Protein AF-A0A7K2NZD4-F1 (afdb_monomer)

Sequence (76 aa):
MAHSAMAGSGWGTTEGDDPLQTAVWRLRSRGCWADAAALLEPVTADTALQRTALLVERCLYTEQGWA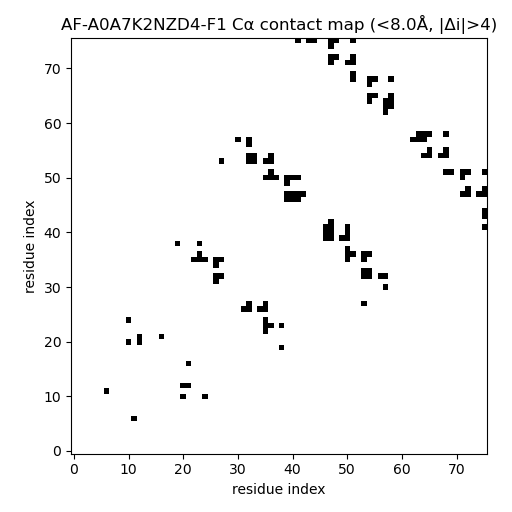EAEDALRTA

Radius of gyration: 13.01 Å; Cα contacts (8 Å, |Δi|>4): 72; chains: 1; bounding box: 30×35×25 Å

Structure (mmCIF, N/CA/C/O backbone):
data_AF-A0A7K2NZD4-F1
#
_entry.id   AF-A0A7K2NZD4-F1
#
loop_
_atom_site.group_PDB
_atom_site.id
_atom_site.type_symbol
_atom_site.label_atom_id
_atom_site.label_alt_id
_atom_site.label_comp_id
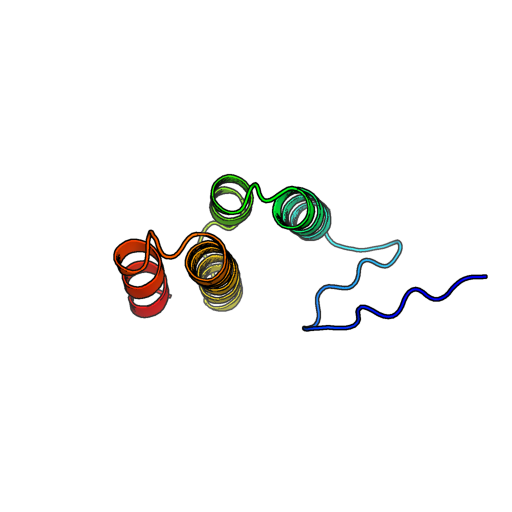_atom_site.label_asym_id
_atom_site.label_entity_id
_atom_site.label_seq_id
_atom_site.pdbx_PDB_ins_code
_atom_site.Cartn_x
_atom_site.Cartn_y
_atom_site.Cartn_z
_atom_site.occupancy
_atom_site.B_iso_or_equiv
_atom_site.auth_seq_id
_atom_site.auth_comp_id
_atom_site.auth_asym_id
_atom_site.auth_atom_id
_atom_site.pdbx_PDB_model_num
ATOM 1 N N . MET A 1 1 ? 22.611 24.810 -7.047 1.00 37.81 1 MET A N 1
ATOM 2 C CA . MET A 1 1 ? 22.069 23.436 -7.074 1.00 37.81 1 MET A CA 1
ATOM 3 C C . MET A 1 1 ? 21.498 23.142 -5.695 1.00 37.81 1 MET A C 1
ATOM 5 O O . MET A 1 1 ? 22.265 22.948 -4.757 1.00 37.81 1 MET A O 1
ATOM 9 N N . ALA A 1 2 ? 20.179 23.263 -5.537 1.00 35.00 2 ALA A N 1
ATOM 10 C CA . ALA A 1 2 ? 19.516 23.031 -4.258 1.00 35.00 2 ALA A CA 1
ATOM 11 C C . ALA A 1 2 ? 19.366 21.518 -4.053 1.00 35.00 2 ALA A C 1
ATOM 13 O O . ALA A 1 2 ? 18.559 20.864 -4.704 1.00 35.00 2 ALA A O 1
ATOM 14 N N . HIS A 1 3 ? 20.214 20.970 -3.192 1.00 47.19 3 HIS A N 1
ATOM 15 C CA . HIS A 1 3 ? 20.162 19.605 -2.691 1.00 47.19 3 HIS A CA 1
ATOM 16 C C . HIS A 1 3 ? 19.045 19.560 -1.645 1.00 47.19 3 HIS A C 1
ATOM 18 O O . HIS A 1 3 ? 19.267 19.833 -0.467 1.00 47.19 3 HIS A O 1
ATOM 24 N N . SER A 1 4 ? 17.812 19.324 -2.099 1.00 42.81 4 SER A N 1
ATOM 25 C CA . SER A 1 4 ? 16.660 19.246 -1.202 1.00 42.81 4 SER A CA 1
ATOM 26 C C . SER A 1 4 ? 16.763 17.997 -0.335 1.00 42.81 4 SER A C 1
ATOM 28 O O . SER A 1 4 ? 16.590 16.866 -0.782 1.00 42.81 4 SER A O 1
ATOM 30 N N . ALA A 1 5 ? 17.073 18.259 0.927 1.00 41.28 5 ALA A N 1
ATOM 31 C CA . ALA A 1 5 ? 17.127 17.342 2.038 1.00 41.28 5 ALA A CA 1
ATOM 32 C C . ALA A 1 5 ? 15.743 16.761 2.346 1.00 41.28 5 ALA A C 1
ATOM 34 O O . ALA A 1 5 ? 15.015 17.354 3.124 1.00 41.28 5 ALA A O 1
ATOM 35 N N . MET A 1 6 ? 15.408 15.604 1.771 1.00 48.97 6 MET A N 1
ATOM 36 C CA . MET A 1 6 ? 14.451 14.647 2.347 1.00 48.97 6 MET A CA 1
ATOM 37 C C . MET A 1 6 ? 14.946 13.217 2.082 1.00 48.97 6 MET A C 1
ATOM 39 O O . MET A 1 6 ? 14.263 12.395 1.482 1.00 48.97 6 MET A O 1
ATOM 43 N N . ALA A 1 7 ? 16.165 12.918 2.540 1.00 47.22 7 ALA A N 1
ATOM 44 C CA . ALA A 1 7 ? 16.640 11.548 2.720 1.00 47.22 7 ALA A CA 1
ATOM 45 C C . ALA A 1 7 ? 16.026 10.969 4.010 1.00 47.22 7 ALA A C 1
ATOM 47 O O . ALA A 1 7 ? 16.711 10.752 5.004 1.00 47.22 7 ALA A O 1
ATOM 48 N N . GLY A 1 8 ? 14.705 10.798 4.018 1.00 43.56 8 GLY A N 1
ATOM 49 C CA . GLY A 1 8 ? 13.989 10.009 5.016 1.00 43.56 8 GLY A CA 1
ATOM 50 C C . GLY A 1 8 ? 13.595 8.689 4.366 1.00 43.56 8 GLY A C 1
ATOM 51 O O . GLY A 1 8 ? 12.843 8.707 3.399 1.00 43.56 8 GLY A O 1
ATOM 52 N N . SER A 1 9 ? 14.164 7.586 4.857 1.00 50.50 9 SER A N 1
ATOM 53 C CA . SER A 1 9 ? 13.916 6.201 4.420 1.00 50.50 9 SER A CA 1
ATOM 54 C C . SER A 1 9 ? 14.055 5.931 2.907 1.00 50.50 9 SER A C 1
ATOM 56 O O . SER A 1 9 ? 13.082 5.800 2.177 1.00 50.50 9 SER A O 1
ATOM 58 N N . GLY A 1 10 ? 15.314 5.804 2.465 1.00 49.84 10 GLY A N 1
ATOM 59 C CA . GLY A 1 10 ? 15.829 4.832 1.478 1.00 49.84 10 GLY A CA 1
ATOM 60 C C . GLY A 1 10 ? 15.298 4.767 0.037 1.00 49.84 10 GLY A C 1
ATOM 61 O O . GLY A 1 10 ? 15.766 3.910 -0.697 1.00 49.84 10 GLY A O 1
ATOM 62 N N . TRP A 1 11 ? 14.336 5.584 -0.384 1.00 61.12 11 TRP A N 1
ATOM 63 C CA . TRP A 1 11 ? 13.764 5.509 -1.737 1.00 61.12 11 TRP A CA 1
ATOM 64 C C . TRP A 1 11 ? 13.993 6.853 -2.439 1.00 61.12 11 TRP A C 1
ATOM 66 O O . TRP A 1 11 ? 13.088 7.676 -2.570 1.00 61.12 11 TRP A O 1
ATOM 76 N N . GLY A 1 12 ? 15.257 7.119 -2.780 1.00 48.09 12 GLY A N 1
ATOM 77 C CA . GLY A 1 12 ? 15.689 8.318 -3.497 1.00 48.09 12 GLY A CA 1
ATOM 78 C C . GLY A 1 12 ? 15.961 7.995 -4.961 1.00 48.09 12 GLY A C 1
ATOM 79 O O . GLY A 1 12 ? 16.851 7.203 -5.244 1.00 48.09 12 GLY A O 1
ATOM 80 N N . THR A 1 13 ? 15.222 8.631 -5.871 1.00 51.28 13 THR A N 1
ATOM 81 C CA . THR A 1 13 ? 15.319 8.353 -7.306 1.00 51.28 13 THR A CA 1
ATOM 82 C C . THR A 1 13 ? 16.544 8.988 -7.944 1.00 51.28 13 THR A C 1
ATOM 84 O O . THR A 1 13 ? 16.616 10.217 -8.040 1.00 51.28 13 THR A O 1
ATOM 87 N N . THR A 1 14 ? 17.470 8.161 -8.429 1.00 51.09 14 THR A N 1
ATOM 88 C CA . THR A 1 14 ? 18.556 8.589 -9.327 1.00 51.09 14 THR A CA 1
ATOM 89 C C . THR A 1 14 ? 18.176 8.231 -10.773 1.00 51.09 14 THR A C 1
ATOM 91 O O . THR A 1 14 ? 17.332 7.366 -10.997 1.00 51.09 14 THR A O 1
ATOM 94 N N . GLU A 1 15 ? 18.752 8.899 -11.779 1.00 43.72 15 GLU A N 1
ATOM 95 C CA . GLU A 1 15 ? 18.628 8.499 -13.194 1.00 43.72 15 GLU A CA 1
ATOM 96 C C . GLU A 1 15 ? 19.115 7.043 -13.352 1.00 43.72 15 GLU A C 1
ATOM 98 O O . GLU A 1 15 ? 20.314 6.778 -13.316 1.00 43.72 15 GLU A O 1
ATOM 103 N N . GLY A 1 16 ? 18.176 6.092 -13.438 1.00 53.91 16 GLY A N 1
ATOM 104 C CA . GLY A 1 16 ? 18.438 4.648 -13.355 1.00 53.91 16 GLY A CA 1
ATOM 105 C C . GLY A 1 16 ? 17.490 3.873 -12.429 1.00 53.91 16 GLY A C 1
ATOM 106 O O . GLY A 1 16 ? 17.532 2.645 -12.425 1.00 53.91 16 GLY A O 1
ATOM 107 N N . ASP A 1 17 ? 16.632 4.561 -11.672 1.00 63.97 17 ASP A N 1
ATOM 108 C CA . ASP A 1 17 ? 15.666 3.923 -10.779 1.00 63.97 17 ASP A CA 1
ATOM 109 C C . ASP A 1 17 ? 14.585 3.127 -11.520 1.00 63.97 17 ASP A C 1
ATOM 111 O O . ASP A 1 17 ? 14.084 3.526 -12.576 1.00 63.97 17 ASP A O 1
ATOM 115 N N . ASP A 1 18 ? 14.196 2.007 -10.910 1.00 83.88 18 ASP A N 1
ATOM 116 C CA . ASP A 1 18 ? 13.101 1.148 -11.350 1.00 83.88 18 ASP A CA 1
ATOM 117 C C . ASP A 1 18 ? 11.832 1.990 -11.632 1.00 83.88 18 ASP A C 1
ATOM 119 O O . ASP A 1 18 ? 11.386 2.759 -10.764 1.00 83.88 18 ASP A O 1
ATOM 123 N N . PRO A 1 19 ? 11.229 1.886 -12.837 1.00 89.38 19 PRO A N 1
ATOM 124 C CA . PRO A 1 19 ? 10.018 2.630 -13.177 1.00 89.38 19 PRO A CA 1
ATOM 125 C C . PRO A 1 19 ? 8.869 2.387 -12.187 1.00 89.38 19 PRO A C 1
ATOM 127 O O . PRO A 1 19 ? 8.092 3.313 -11.936 1.00 89.38 19 PRO A O 1
ATOM 130 N N . LEU A 1 20 ? 8.783 1.195 -11.580 1.00 90.38 20 LEU A N 1
ATOM 131 C CA . LEU A 1 20 ? 7.819 0.901 -10.518 1.00 90.38 20 LEU A CA 1
ATOM 132 C C . LEU A 1 20 ? 8.070 1.781 -9.287 1.00 90.38 20 LEU A C 1
ATOM 134 O O . LEU A 1 20 ? 7.149 2.427 -8.788 1.00 90.38 20 LEU A O 1
ATOM 138 N N . GLN A 1 21 ? 9.320 1.873 -8.835 1.00 90.62 21 GLN A N 1
ATOM 139 C CA . GLN A 1 21 ? 9.696 2.674 -7.666 1.00 90.62 21 GLN A CA 1
ATOM 140 C C . GLN A 1 21 ? 9.472 4.169 -7.904 1.00 90.62 21 GLN A C 1
ATOM 142 O O . GLN A 1 21 ? 8.952 4.873 -7.034 1.00 90.62 21 GLN A O 1
ATOM 147 N N . THR A 1 22 ? 9.743 4.643 -9.122 1.00 92.25 22 THR A N 1
ATOM 148 C CA . THR A 1 22 ? 9.416 6.016 -9.524 1.00 92.25 22 THR A CA 1
ATOM 149 C C . THR A 1 22 ? 7.905 6.278 -9.466 1.00 92.25 22 THR A C 1
ATOM 151 O O . THR A 1 22 ? 7.476 7.335 -8.994 1.00 92.25 22 THR A O 1
ATOM 154 N N . ALA A 1 23 ? 7.073 5.336 -9.924 1.00 94.50 23 ALA A N 1
ATOM 155 C CA . ALA A 1 23 ? 5.617 5.467 -9.871 1.00 94.50 23 ALA A CA 1
ATOM 156 C C . ALA A 1 23 ? 5.084 5.460 -8.427 1.00 94.50 23 ALA A C 1
ATOM 158 O O . ALA A 1 23 ? 4.283 6.328 -8.069 1.00 94.50 23 ALA A O 1
ATOM 159 N N . VAL A 1 24 ? 5.576 4.544 -7.585 1.00 94.69 24 VAL A N 1
ATOM 160 C CA . VAL A 1 24 ? 5.241 4.466 -6.153 1.00 94.69 24 VAL A CA 1
ATOM 161 C C . VAL A 1 24 ? 5.591 5.771 -5.446 1.00 94.69 24 VAL A C 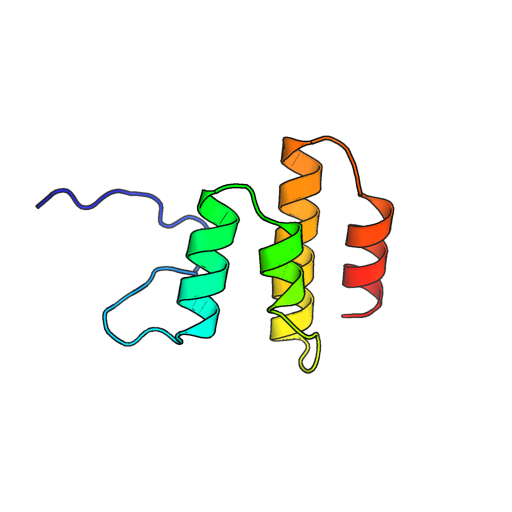1
ATOM 163 O O . VAL A 1 24 ? 4.749 6.338 -4.746 1.00 94.69 24 VAL A O 1
ATOM 166 N N . TRP A 1 25 ? 6.795 6.297 -5.681 1.00 92.75 25 TRP A N 1
ATOM 167 C CA . TRP A 1 25 ? 7.228 7.572 -5.116 1.00 92.75 25 TRP A CA 1
ATOM 168 C C . TRP A 1 25 ? 6.295 8.720 -5.528 1.00 92.75 25 TRP A C 1
ATOM 170 O O . TRP A 1 25 ? 5.793 9.447 -4.670 1.00 92.75 25 TRP A O 1
ATOM 180 N N . ARG A 1 26 ? 5.970 8.837 -6.825 1.00 95.50 26 ARG A N 1
ATOM 181 C CA . ARG A 1 26 ? 5.067 9.887 -7.335 1.00 95.50 26 ARG A CA 1
ATOM 182 C C . ARG A 1 26 ? 3.668 9.819 -6.722 1.00 95.50 26 ARG A C 1
ATOM 184 O O . ARG A 1 26 ? 3.085 10.863 -6.433 1.00 95.50 26 ARG A O 1
ATOM 191 N N . LEU A 1 27 ? 3.109 8.620 -6.557 1.00 96.19 27 LEU A N 1
ATOM 192 C CA . LEU A 1 27 ? 1.780 8.433 -5.969 1.00 96.19 27 LEU A CA 1
ATOM 193 C C . LEU A 1 27 ? 1.782 8.748 -4.469 1.00 96.19 27 LEU A C 1
ATOM 195 O O . LEU A 1 27 ? 0.910 9.489 -4.011 1.00 96.19 27 LEU A O 1
ATOM 199 N N . ARG A 1 28 ? 2.798 8.284 -3.730 1.00 94.69 28 ARG A N 1
ATOM 200 C CA . ARG A 1 28 ? 2.990 8.602 -2.306 1.00 94.69 28 ARG A CA 1
ATOM 201 C C . ARG A 1 28 ? 3.062 10.111 -2.076 1.00 94.69 28 ARG A C 1
ATOM 203 O O . ARG A 1 28 ? 2.328 10.631 -1.243 1.00 94.69 28 ARG A O 1
ATOM 210 N N . SER A 1 29 ? 3.856 10.839 -2.867 1.00 93.25 29 SER A N 1
ATOM 211 C CA . SER A 1 29 ? 3.977 12.303 -2.751 1.00 93.25 29 SER A CA 1
ATOM 212 C C . SER A 1 29 ? 2.675 13.066 -3.019 1.00 93.25 29 SER A C 1
ATOM 214 O O . SER A 1 29 ? 2.552 14.220 -2.617 1.00 93.25 29 SER A O 1
ATOM 216 N N . ARG A 1 30 ? 1.702 12.448 -3.697 1.00 95.94 30 ARG A N 1
ATOM 217 C CA . ARG A 1 30 ? 0.377 13.029 -3.969 1.00 95.94 30 ARG A CA 1
ATOM 218 C C . ARG A 1 30 ? -0.691 12.607 -2.955 1.00 95.94 30 ARG A C 1
ATOM 220 O O . ARG A 1 30 ? -1.835 13.029 -3.098 1.00 95.94 30 ARG A O 1
ATOM 227 N N . GLY A 1 31 ? -0.346 11.775 -1.971 1.00 94.19 31 GLY A N 1
ATOM 228 C CA . GLY A 1 31 ? -1.302 11.184 -1.029 1.00 94.19 31 GLY A CA 1
ATOM 229 C C . GLY A 1 31 ? -2.132 10.038 -1.621 1.00 94.19 31 GLY A C 1
ATOM 230 O O . GLY A 1 31 ? -3.098 9.588 -1.011 1.00 94.19 31 GLY A O 1
ATOM 231 N N . CYS A 1 32 ? -1.770 9.526 -2.801 1.00 96.25 32 CYS A N 1
ATOM 232 C CA . CYS A 1 32 ? -2.427 8.379 -3.432 1.00 96.25 32 CYS A CA 1
ATOM 233 C C . CYS A 1 32 ? -1.852 7.055 -2.887 1.00 96.25 32 CYS A C 1
ATOM 235 O O . CYS A 1 32 ? -1.353 6.227 -3.647 1.00 96.25 32 CYS A O 1
ATOM 237 N N . TRP A 1 33 ? -1.872 6.859 -1.562 1.00 94.81 33 TRP A N 1
ATOM 238 C CA . TRP A 1 33 ? -1.225 5.707 -0.912 1.00 94.81 33 TRP A CA 1
ATOM 239 C C . TRP A 1 33 ? -1.830 4.357 -1.308 1.00 94.81 33 TRP A C 1
ATOM 241 O O . TRP A 1 33 ? -1.090 3.395 -1.481 1.00 94.81 33 TRP A O 1
ATOM 251 N N . ALA A 1 34 ? -3.155 4.280 -1.468 1.00 93.75 34 ALA A N 1
ATOM 252 C CA . ALA A 1 34 ? -3.828 3.042 -1.867 1.00 93.75 34 ALA A CA 1
ATOM 253 C C . ALA A 1 34 ? -3.422 2.613 -3.287 1.00 93.75 34 ALA A C 1
ATOM 255 O O . ALA A 1 34 ? -3.096 1.450 -3.508 1.00 93.75 34 ALA A O 1
ATOM 256 N N . ASP A 1 35 ? -3.347 3.567 -4.219 1.00 96.06 35 ASP A N 1
ATOM 257 C CA . ASP A 1 35 ? -2.885 3.305 -5.585 1.00 96.06 35 ASP A CA 1
ATOM 258 C C . ASP A 1 35 ? -1.408 2.891 -5.595 1.00 96.06 35 ASP A C 1
ATOM 260 O O . ASP A 1 35 ? -1.030 1.946 -6.282 1.00 96.06 35 ASP A O 1
ATOM 264 N N . ALA A 1 36 ? -0.568 3.554 -4.792 1.00 96.06 36 ALA A N 1
ATOM 265 C CA . ALA A 1 36 ? 0.840 3.190 -4.647 1.00 96.06 36 ALA A CA 1
ATOM 266 C C . ALA A 1 36 ? 1.008 1.763 -4.091 1.00 96.06 36 ALA A C 1
ATOM 268 O O . ALA A 1 36 ? 1.831 1.000 -4.590 1.00 96.06 36 ALA A O 1
ATOM 269 N N . ALA A 1 37 ? 0.205 1.387 -3.091 1.00 95.25 37 ALA A N 1
ATOM 270 C CA . ALA A 1 37 ? 0.193 0.046 -2.513 1.00 95.25 37 ALA A CA 1
ATOM 271 C C . ALA A 1 37 ? -0.326 -1.013 -3.502 1.00 95.25 37 ALA A C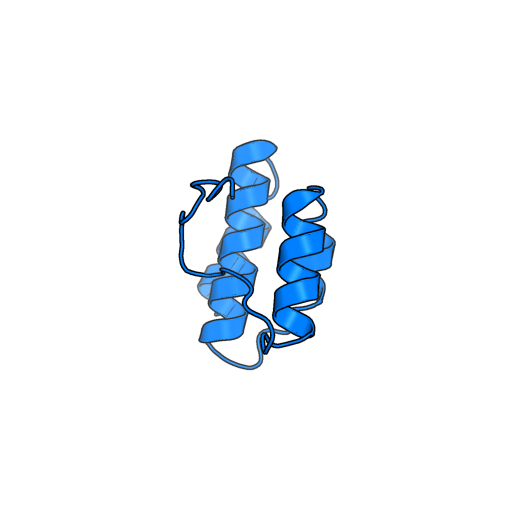 1
ATOM 273 O O . ALA A 1 37 ? 0.166 -2.138 -3.498 1.00 95.25 37 ALA A O 1
ATOM 274 N N . ALA A 1 38 ? -1.280 -0.666 -4.373 1.00 94.94 38 ALA A N 1
ATOM 275 C CA . ALA A 1 38 ? -1.802 -1.568 -5.398 1.00 94.94 38 ALA A CA 1
ATOM 276 C C . ALA A 1 38 ? -0.768 -1.911 -6.484 1.00 94.94 38 ALA A C 1
ATOM 278 O O . ALA A 1 38 ? -0.817 -3.007 -7.033 1.00 94.94 38 ALA A O 1
ATOM 279 N N . LEU A 1 39 ? 0.185 -1.012 -6.764 1.00 95.12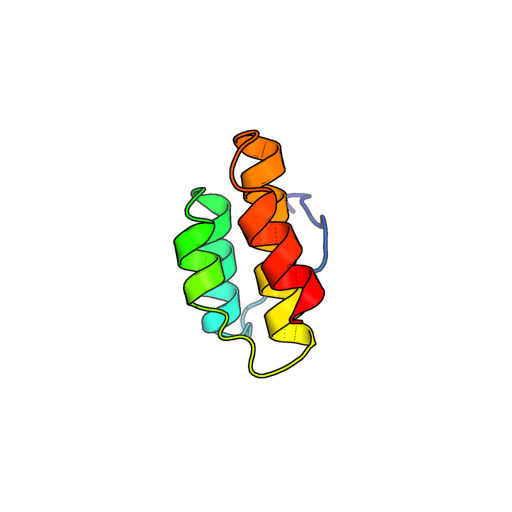 39 LEU A N 1
ATOM 280 C CA . LEU A 1 39 ? 1.305 -1.299 -7.671 1.00 95.12 39 LEU A CA 1
ATOM 281 C C . LEU A 1 39 ? 2.315 -2.296 -7.082 1.00 95.12 39 LEU A C 1
ATOM 283 O O . LEU A 1 39 ? 3.055 -2.930 -7.830 1.00 95.12 39 LEU A O 1
ATOM 287 N N . LEU A 1 40 ? 2.359 -2.425 -5.754 1.00 93.44 40 LEU A N 1
ATOM 288 C CA . LEU A 1 40 ? 3.221 -3.365 -5.046 1.00 93.44 40 LEU A CA 1
ATOM 289 C C . LEU 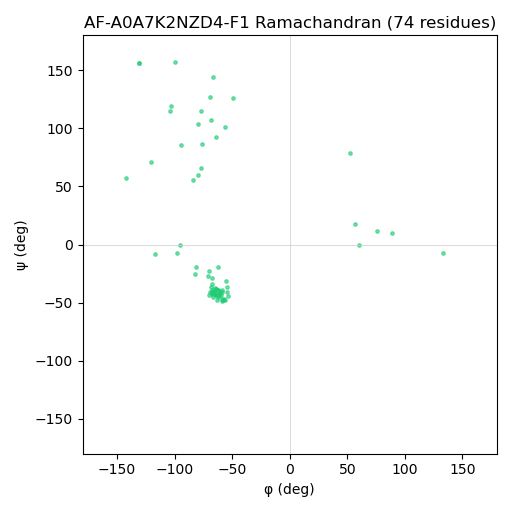A 1 40 ? 2.441 -4.648 -4.764 1.00 93.44 40 LEU A C 1
ATOM 291 O O . LEU A 1 40 ? 1.837 -4.829 -3.700 1.00 93.44 40 LEU A O 1
ATOM 295 N N . GLU A 1 41 ? 2.435 -5.541 -5.748 1.00 89.56 41 GLU A N 1
ATOM 296 C CA . GLU A 1 41 ? 1.930 -6.894 -5.550 1.00 89.56 41 GLU A CA 1
ATOM 297 C C . GLU A 1 41 ? 2.896 -7.658 -4.621 1.00 89.56 41 GLU A C 1
ATOM 299 O O . GLU A 1 41 ? 4.102 -7.649 -4.880 1.00 89.56 41 GLU A O 1
ATOM 304 N N . PRO A 1 42 ? 2.419 -8.276 -3.522 1.00 86.56 42 PRO A N 1
ATOM 305 C CA . PRO A 1 42 ? 3.267 -8.841 -2.469 1.00 86.56 42 PRO A CA 1
ATOM 306 C C . PRO A 1 42 ? 3.832 -10.213 -2.873 1.00 86.56 42 PRO A C 1
ATOM 308 O O . PRO A 1 42 ? 3.569 -11.234 -2.245 1.00 86.56 42 PRO A O 1
ATOM 311 N N . VAL A 1 43 ? 4.585 -10.253 -3.972 1.00 90.69 43 VAL A N 1
ATOM 312 C CA . VAL A 1 43 ? 5.216 -11.475 -4.498 1.00 90.69 43 VAL A CA 1
ATOM 313 C C . VAL A 1 43 ? 6.524 -11.810 -3.777 1.00 90.69 43 VAL A C 1
ATOM 315 O O . VAL A 1 43 ? 6.985 -12.949 -3.819 1.00 90.69 43 VAL A O 1
ATOM 318 N N . THR A 1 44 ? 7.123 -10.824 -3.108 1.00 92.00 44 THR A N 1
ATOM 319 C CA . THR A 1 44 ? 8.312 -10.973 -2.263 1.00 92.00 44 THR A CA 1
ATOM 320 C C . THR A 1 44 ? 8.090 -10.302 -0.911 1.00 92.00 44 THR A C 1
ATOM 322 O O . THR A 1 44 ? 7.319 -9.3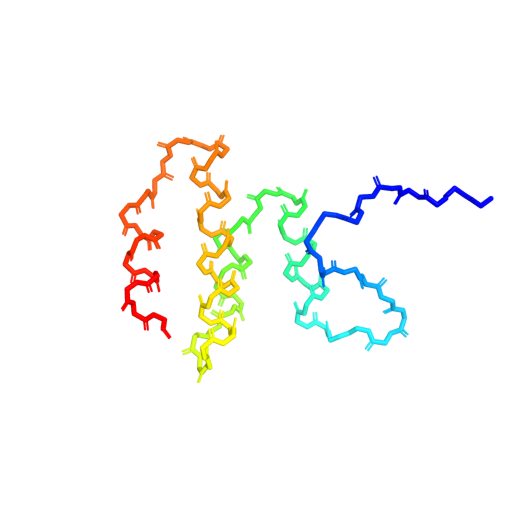48 -0.811 1.00 92.00 44 THR A O 1
ATOM 325 N N . ALA A 1 45 ? 8.828 -10.735 0.114 1.00 92.12 45 ALA A N 1
ATOM 326 C CA . ALA A 1 45 ? 8.799 -10.084 1.425 1.00 92.12 45 ALA A CA 1
ATOM 327 C C . ALA A 1 45 ? 9.109 -8.576 1.326 1.00 92.12 45 ALA A C 1
ATOM 329 O O . ALA A 1 45 ? 8.427 -7.761 1.938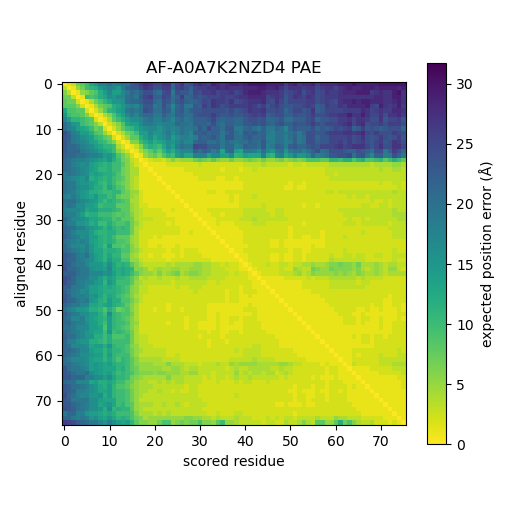 1.00 92.12 45 ALA A O 1
ATOM 330 N N . ASP A 1 46 ? 10.073 -8.178 0.489 1.00 90.50 46 ASP A N 1
ATOM 331 C CA . ASP A 1 46 ? 10.429 -6.763 0.305 1.00 90.50 46 ASP A CA 1
ATOM 332 C C . ASP A 1 46 ? 9.267 -5.937 -0.268 1.00 90.50 46 ASP A C 1
ATOM 334 O O . ASP A 1 46 ? 8.965 -4.851 0.230 1.00 90.50 46 ASP A O 1
ATOM 338 N N . THR A 1 47 ? 8.576 -6.456 -1.289 1.00 91.94 47 THR A N 1
ATOM 339 C CA . THR A 1 47 ? 7.417 -5.772 -1.889 1.00 91.94 47 THR A CA 1
ATOM 340 C C . THR A 1 47 ? 6.227 -5.734 -0.930 1.00 91.94 47 THR A C 1
ATOM 342 O O . THR A 1 47 ? 5.548 -4.708 -0.842 1.00 91.94 47 THR A O 1
ATOM 345 N N . ALA A 1 48 ? 6.018 -6.793 -0.144 1.00 93.56 48 ALA A N 1
ATOM 346 C CA . ALA A 1 48 ? 4.975 -6.860 0.874 1.00 93.56 48 ALA A CA 1
ATOM 347 C C . ALA A 1 48 ? 5.221 -5.888 2.047 1.00 93.56 48 ALA A C 1
ATOM 349 O O . ALA A 1 48 ? 4.311 -5.166 2.472 1.00 93.56 48 ALA A O 1
ATOM 350 N N . LEU A 1 49 ? 6.464 -5.779 2.522 1.00 96.00 49 LEU A N 1
ATOM 351 C CA . LEU A 1 49 ? 6.854 -4.810 3.550 1.00 96.00 49 LEU A CA 1
ATOM 352 C C . LEU A 1 49 ? 6.761 -3.370 3.036 1.00 96.00 49 LEU A C 1
ATOM 354 O O . LEU A 1 49 ? 6.265 -2.492 3.746 1.00 96.00 49 LEU A O 1
ATOM 358 N N . GLN A 1 50 ? 7.174 -3.114 1.792 1.00 94.75 50 GLN A N 1
ATOM 359 C CA . GLN A 1 50 ? 7.054 -1.789 1.186 1.00 94.75 50 GLN A CA 1
ATOM 360 C C . GLN A 1 50 ? 5.582 -1.371 1.033 1.00 94.75 50 GLN A C 1
ATOM 362 O O . GLN A 1 50 ? 5.220 -0.240 1.371 1.00 94.75 50 GLN A O 1
ATOM 367 N N . ARG A 1 51 ? 4.712 -2.287 0.589 1.00 95.94 51 ARG A N 1
ATOM 368 C CA . ARG A 1 51 ? 3.258 -2.080 0.542 1.00 95.94 51 ARG A CA 1
ATOM 369 C C . ARG A 1 51 ? 2.705 -1.735 1.925 1.00 95.94 51 ARG A C 1
ATOM 371 O O . ARG A 1 51 ? 1.963 -0.763 2.068 1.00 95.94 51 ARG A O 1
ATOM 378 N N . THR A 1 52 ? 3.103 -2.493 2.944 1.00 96.94 52 THR A N 1
ATOM 379 C CA . THR A 1 52 ? 2.691 -2.270 4.334 1.00 96.94 52 THR A CA 1
ATOM 380 C C . THR A 1 52 ? 3.103 -0.885 4.831 1.00 96.94 52 THR A C 1
ATOM 382 O O . THR A 1 52 ? 2.288 -0.179 5.423 1.00 96.94 52 THR A O 1
ATOM 385 N N . ALA A 1 53 ? 4.328 -0.441 4.537 1.00 95.62 53 ALA A N 1
ATOM 386 C CA . ALA A 1 53 ? 4.805 0.884 4.931 1.00 95.62 53 ALA A CA 1
ATOM 387 C C . ALA A 1 53 ? 3.935 2.020 4.357 1.00 95.62 53 ALA A C 1
ATOM 389 O O . ALA A 1 53 ? 3.639 2.980 5.068 1.00 95.62 53 ALA A O 1
ATOM 390 N N . LEU A 1 54 ? 3.466 1.896 3.109 1.00 96.38 54 LEU A N 1
ATOM 391 C CA . LEU A 1 54 ? 2.558 2.876 2.495 1.00 96.38 54 LEU A CA 1
ATOM 392 C C . LEU A 1 54 ? 1.185 2.906 3.177 1.00 96.38 54 LEU A C 1
ATOM 394 O O . LEU A 1 54 ? 0.619 3.983 3.376 1.00 96.38 54 LEU A O 1
ATOM 398 N N . LEU A 1 55 ? 0.651 1.739 3.548 1.00 96.62 55 LEU A N 1
ATOM 399 C CA . LEU A 1 55 ? -0.624 1.641 4.261 1.00 96.62 55 LEU A CA 1
ATOM 400 C C . LEU A 1 55 ? -0.518 2.222 5.675 1.00 96.62 55 LEU A C 1
ATOM 402 O O . LEU A 1 55 ? -1.391 2.987 6.082 1.00 96.62 55 LEU A O 1
ATOM 406 N N . VAL A 1 56 ? 0.568 1.935 6.398 1.00 96.56 56 VAL A N 1
ATOM 407 C CA . VAL A 1 56 ? 0.838 2.527 7.718 1.00 96.56 56 VAL A CA 1
ATOM 408 C C . VAL A 1 56 ? 0.975 4.044 7.612 1.00 96.56 56 VAL A C 1
ATOM 410 O O . VAL A 1 56 ? 0.381 4.769 8.404 1.00 96.56 56 VAL A O 1
ATOM 413 N N . GLU A 1 57 ? 1.695 4.549 6.611 1.00 96.12 57 GLU A N 1
ATOM 414 C CA . GLU A 1 57 ? 1.819 5.989 6.385 1.00 96.12 57 GLU A CA 1
ATOM 415 C C . GLU A 1 57 ? 0.458 6.655 6.148 1.00 96.12 57 GLU A C 1
ATOM 417 O O . GLU A 1 57 ? 0.145 7.652 6.798 1.00 96.12 57 GLU A O 1
ATOM 422 N N . ARG A 1 58 ? -0.396 6.075 5.294 1.00 95.44 58 ARG A N 1
ATOM 423 C CA . ARG A 1 58 ? -1.783 6.535 5.122 1.00 95.44 58 ARG A CA 1
ATOM 424 C C . ARG A 1 58 ? -2.521 6.593 6.458 1.00 95.44 58 ARG A C 1
ATOM 426 O O . ARG A 1 58 ? -3.220 7.575 6.716 1.00 95.44 58 ARG A O 1
ATOM 433 N N . CYS A 1 59 ? -2.381 5.567 7.297 1.00 96.75 59 CYS A N 1
ATOM 434 C CA . CYS A 1 59 ? -3.023 5.529 8.610 1.00 96.75 59 CYS A CA 1
ATOM 435 C C . CYS A 1 59 ? -2.537 6.667 9.510 1.00 96.75 59 CYS A C 1
ATOM 437 O O . CYS A 1 59 ? -3.348 7.282 10.192 1.00 96.75 59 CYS A O 1
ATOM 439 N N . LEU A 1 60 ? -1.245 7.001 9.477 1.00 95.56 60 LEU A N 1
ATOM 440 C CA . LEU A 1 60 ? -0.700 8.123 10.246 1.00 95.56 60 LEU A CA 1
ATOM 441 C C . LEU A 1 60 ? -1.274 9.475 9.802 1.00 95.56 60 LEU A C 1
ATOM 443 O O . LEU A 1 60 ? -1.536 10.326 10.644 1.00 95.56 60 LEU A O 1
ATOM 447 N N . TYR A 1 61 ? -1.491 9.677 8.500 1.00 94.44 61 TYR A N 1
ATOM 448 C CA . TYR A 1 61 ? -2.027 10.941 7.977 1.00 94.44 61 TYR A CA 1
ATOM 449 C C . TYR A 1 61 ? -3.552 11.065 8.061 1.00 94.44 61 TYR A C 1
ATOM 451 O O . TYR A 1 61 ? -4.071 12.179 8.052 1.00 94.44 61 TYR A O 1
ATOM 459 N N . THR A 1 62 ? -4.277 9.946 8.089 1.00 94.81 62 THR A N 1
ATOM 460 C CA . THR A 1 62 ? -5.751 9.931 7.998 1.00 94.81 62 THR A CA 1
ATOM 461 C C . THR A 1 62 ? -6.448 9.369 9.233 1.00 94.81 62 THR A C 1
ATOM 463 O O . THR A 1 62 ? -7.677 9.416 9.302 1.00 94.81 62 THR A O 1
ATOM 466 N N . GLU A 1 63 ? -5.677 8.812 10.169 1.00 95.06 63 GLU A N 1
ATOM 467 C CA . GLU A 1 63 ? -6.124 8.096 11.372 1.00 95.06 63 GLU A CA 1
ATOM 468 C C . GLU A 1 63 ? -7.050 6.897 11.083 1.00 95.06 63 GLU A C 1
ATOM 470 O O . GLU A 1 63 ? -7.738 6.387 11.966 1.00 95.06 63 GLU A O 1
ATOM 475 N N . GLN A 1 64 ? -7.062 6.413 9.839 1.00 94.56 64 GLN A N 1
ATOM 476 C CA . GLN A 1 64 ? -7.984 5.394 9.339 1.00 94.56 64 GLN A CA 1
ATOM 477 C C . GLN A 1 64 ? -7.244 4.281 8.597 1.00 94.56 64 GLN A C 1
ATOM 479 O O . GLN A 1 64 ? -6.176 4.501 8.039 1.00 94.56 64 GLN A O 1
ATOM 484 N N . GLY A 1 65 ? -7.859 3.096 8.521 1.00 92.94 65 GLY A N 1
ATOM 485 C CA . GLY A 1 65 ? -7.340 1.976 7.723 1.00 92.94 65 GLY A CA 1
ATOM 486 C C . GLY A 1 65 ? -6.364 1.044 8.451 1.00 92.94 65 GLY A C 1
ATOM 487 O O . GLY A 1 65 ? -5.791 0.165 7.816 1.00 92.94 65 GLY A O 1
ATOM 488 N N . TRP A 1 66 ? -6.210 1.176 9.774 1.00 95.06 66 TRP A N 1
ATOM 489 C CA . TRP A 1 66 ? -5.271 0.374 10.574 1.00 95.06 66 TRP A CA 1
ATOM 490 C C . TRP A 1 66 ? -5.439 -1.142 10.420 1.00 95.06 66 TRP A C 1
ATOM 492 O O . TRP A 1 66 ? -4.443 -1.854 10.363 1.00 95.06 66 TRP A O 1
ATOM 502 N N . ALA A 1 67 ? -6.675 -1.631 10.288 1.00 96.56 67 ALA A N 1
ATOM 503 C CA . ALA A 1 67 ? -6.935 -3.058 10.092 1.00 96.56 67 ALA A CA 1
ATOM 504 C C . ALA A 1 67 ? -6.327 -3.596 8.782 1.00 96.56 67 ALA A C 1
ATOM 506 O O . ALA A 1 67 ? -5.777 -4.691 8.766 1.00 96.56 67 ALA A O 1
ATOM 507 N N . GLU A 1 68 ? -6.387 -2.816 7.699 1.00 92.88 68 GLU A N 1
ATOM 508 C CA . GLU A 1 68 ? -5.806 -3.184 6.400 1.00 92.88 68 GLU A CA 1
ATOM 509 C C . GLU A 1 68 ? -4.272 -3.188 6.466 1.00 92.88 68 GLU A C 1
ATOM 511 O O . GLU A 1 68 ? -3.623 -4.092 5.945 1.00 92.88 68 GLU A O 1
ATOM 516 N N . ALA A 1 69 ? -3.685 -2.200 7.150 1.00 94.50 69 ALA A N 1
ATOM 517 C CA . ALA A 1 69 ? -2.240 -2.119 7.341 1.00 94.50 69 ALA A CA 1
ATOM 518 C C . ALA A 1 69 ? -1.698 -3.275 8.202 1.00 94.50 69 ALA A C 1
ATOM 520 O O . ALA A 1 69 ? -0.645 -3.832 7.899 1.00 94.50 69 ALA A O 1
ATOM 521 N N . GLU A 1 70 ? -2.415 -3.654 9.262 1.00 96.44 70 GLU A N 1
ATOM 522 C CA . GLU A 1 70 ? -2.044 -4.779 10.124 1.00 96.44 70 GLU A CA 1
ATOM 523 C C . GLU A 1 70 ? -2.155 -6.125 9.395 1.00 96.44 70 GLU A C 1
ATOM 525 O O . GLU A 1 70 ? -1.269 -6.970 9.530 1.00 96.44 70 GLU A O 1
ATOM 530 N N . ASP A 1 71 ? -3.216 -6.327 8.610 1.00 96.06 71 ASP A N 1
ATOM 531 C CA . ASP A 1 71 ? -3.390 -7.549 7.822 1.00 96.06 71 ASP A CA 1
ATOM 532 C C . ASP A 1 71 ? -2.293 -7.695 6.761 1.00 96.06 71 ASP A C 1
ATOM 534 O O . ASP A 1 71 ? -1.675 -8.756 6.644 1.00 96.06 71 ASP A O 1
ATOM 538 N N . ALA A 1 72 ? -1.961 -6.601 6.069 1.00 92.88 72 ALA A N 1
ATOM 539 C CA . ALA A 1 72 ? -0.843 -6.566 5.131 1.00 92.88 72 ALA A CA 1
ATOM 540 C C . ALA A 1 72 ? 0.493 -6.914 5.812 1.00 92.88 72 ALA A C 1
ATOM 542 O O . ALA A 1 72 ? 1.268 -7.685 5.259 1.00 92.88 72 ALA A O 1
ATOM 543 N N . LEU A 1 73 ? 0.740 -6.420 7.033 1.00 95.19 73 LEU A N 1
ATOM 544 C CA . LEU A 1 73 ? 1.958 -6.748 7.782 1.00 95.19 73 LEU A CA 1
ATOM 545 C C . LEU A 1 73 ? 2.008 -8.219 8.206 1.00 95.19 73 LEU A C 1
ATOM 547 O O . LEU A 1 73 ? 3.072 -8.827 8.202 1.00 95.19 73 LEU A O 1
ATOM 551 N N . ARG A 1 74 ? 0.871 -8.787 8.620 1.00 95.62 74 ARG A N 1
ATOM 552 C CA . ARG A 1 74 ? 0.793 -10.181 9.080 1.00 95.62 74 ARG A CA 1
ATOM 553 C C . ARG A 1 74 ? 0.960 -11.178 7.930 1.00 95.62 74 ARG A C 1
ATOM 555 O O . ARG A 1 74 ? 1.360 -12.314 8.176 1.00 95.62 74 ARG A O 1
ATOM 562 N N . THR A 1 75 ? 0.600 -10.771 6.716 1.00 91.06 75 THR A N 1
ATOM 563 C CA . THR A 1 75 ? 0.640 -11.602 5.504 1.00 91.06 75 THR A CA 1
ATOM 564 C C . THR A 1 75 ? 1.890 -11.386 4.64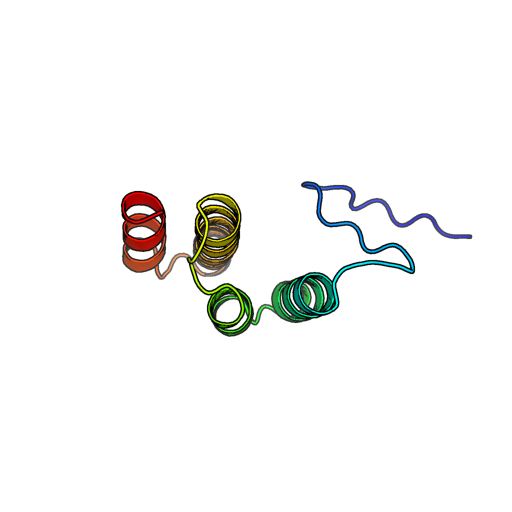5 1.00 91.06 75 THR A C 1
ATOM 566 O O . THR A 1 75 ? 2.084 -12.143 3.694 1.00 91.06 75 THR A O 1
ATOM 569 N N . ALA A 1 76 ? 2.716 -10.389 4.979 1.00 86.62 76 ALA A N 1
ATOM 570 C CA . ALA A 1 76 ? 4.012 -10.112 4.357 1.00 86.62 76 ALA A CA 1
ATOM 571 C C . ALA A 1 76 ? 5.081 -11.155 4.717 1.00 86.62 76 ALA A C 1
ATOM 573 O O . ALA A 1 76 ? 5.896 -11.467 3.818 1.00 86.62 76 ALA A O 1
#

Solvent-accessible surface area (backbone atoms only — not comparable to full-atom values): 4504 Å² total; per-residue (Å²): 135,87,80,78,86,72,91,68,80,93,80,77,86,53,101,84,55,56,69,65,58,54,49,34,51,58,27,46,78,69,70,38,29,69,62,28,28,66,73,36,64,65,84,43,53,67,36,16,49,53,23,21,51,36,40,46,51,45,18,72,78,65,79,45,62,58,70,60,23,51,52,38,55,76,74,66

pLDDT: mean 83.63, std 19.53, range [35.0, 96.94]

Mean predicted aligned error: 8.22 Å

Foldseek 3Di:
DDPDDDPDPDLDDDPPDDPLSVVLVVCLVVLVLVVSLVSQDPPDPVSLVVSLVSQVVNCVVPVDDVVVSVVSVVVD

Secondary structure (DSSP, 8-state):
--------SS----TT--HHHHHHHHHHHTT-HHHHHHHS--SSHHHHHHHHHHHHHHHHHHS--HHHHHHHHHH-